Protein AF-A0A3G8WI15-F1 (afdb_monomer_lite)

Radius of gyration: 13.51 Å; chains: 1; bounding box: 32×36×35 Å

pLDDT: mean 89.6, std 9.46, range [39.88, 96.81]

Secondary structure (DSSP, 8-state):
-EEEEEEEEEETTEEEEE-TTPPPP-SS-----STTSSHHHHHHHHHHHHHT-TTSS-TT-EEEEEE--TTSPPEEEETTTGGG--S-----SHHHHS--

Organism: NCBI:txid536441

InterPro domains:
  IPR026866 Protein CR006, P-loop domain [PF13166] (10-99)

Structure (mmCIF, N/CA/C/O backbone):
data_AF-A0A3G8WI15-F1
#
_entry.id   AF-A0A3G8WI15-F1
#
loop_
_atom_site.group_PDB
_atom_site.id
_atom_site.type_symbol
_atom_site.label_atom_id
_atom_site.label_alt_id
_atom_site.label_comp_id
_atom_site.label_asym_id
_atom_site.label_entity_id
_atom_site.label_seq_id
_atom_site.pdbx_PDB_ins_code
_atom_site.Cartn_x
_atom_site.Cartn_y
_atom_site.Cartn_z
_atom_site.occupancy
_atom_site.B_iso_or_equiv
_atom_site.auth_seq_id
_atom_site.auth_comp_id
_atom_site.auth_asym_id
_atom_site.auth_atom_id
_atom_site.pdbx_PDB_model_num
ATOM 1 N N . MET A 1 1 ? -9.218 -4.323 8.721 1.00 86.06 1 MET A N 1
ATOM 2 C CA . MET A 1 1 ? -8.995 -4.134 7.274 1.00 86.06 1 MET A CA 1
ATOM 3 C C . MET A 1 1 ? -7.817 -3.186 7.082 1.00 86.06 1 MET A C 1
ATOM 5 O O . MET A 1 1 ? -7.612 -2.326 7.932 1.00 86.06 1 MET A O 1
ATOM 9 N N . LEU A 1 2 ? -7.032 -3.335 6.011 1.00 91.88 2 LEU A N 1
ATOM 10 C CA . LEU A 1 2 ? -6.097 -2.282 5.599 1.00 91.88 2 LEU A CA 1
ATOM 11 C C . LEU A 1 2 ? -6.924 -1.096 5.083 1.00 91.88 2 LEU A C 1
ATOM 13 O O . LEU A 1 2 ? -7.655 -1.270 4.114 1.00 91.88 2 LEU A O 1
ATOM 17 N N . LEU A 1 3 ? -6.844 0.064 5.734 1.00 93.94 3 LEU A N 1
ATOM 18 C CA . LEU A 1 3 ? -7.622 1.245 5.347 1.00 93.94 3 LEU A CA 1
ATOM 19 C C . LEU A 1 3 ? -6.956 2.010 4.214 1.00 93.94 3 LEU A C 1
ATOM 21 O O . LEU A 1 3 ? -7.589 2.288 3.207 1.00 93.94 3 LEU A O 1
ATOM 25 N N . ARG A 1 4 ? -5.678 2.346 4.375 1.00 95.25 4 ARG A N 1
ATOM 26 C CA . ARG A 1 4 ? -4.958 3.208 3.435 1.00 95.25 4 ARG A CA 1
ATOM 27 C C . ARG A 1 4 ? -3.451 3.084 3.604 1.00 95.25 4 ARG A C 1
ATOM 29 O O . ARG A 1 4 ? -2.962 2.533 4.596 1.00 95.25 4 ARG A O 1
ATOM 36 N N . ILE A 1 5 ? -2.722 3.627 2.636 1.00 96.62 5 ILE A N 1
ATOM 37 C CA . ILE A 1 5 ? -1.267 3.786 2.692 1.00 96.62 5 ILE A CA 1
ATOM 38 C C . ILE A 1 5 ? -0.988 5.261 2.961 1.00 96.62 5 ILE A C 1
ATOM 40 O O . ILE A 1 5 ? -0.935 6.049 2.029 1.00 96.62 5 ILE A O 1
ATOM 44 N N . ASN A 1 6 ? -0.825 5.645 4.225 1.00 96.62 6 ASN A N 1
ATOM 45 C CA . ASN A 1 6 ? -0.638 7.047 4.606 1.00 96.62 6 ASN A CA 1
ATOM 46 C C . ASN A 1 6 ? 0.539 7.687 3.864 1.00 96.62 6 ASN A C 1
ATOM 48 O O . ASN A 1 6 ? 0.408 8.790 3.340 1.00 96.62 6 ASN A O 1
ATOM 52 N N . LYS A 1 7 ? 1.671 6.977 3.790 1.00 96.69 7 LYS A N 1
ATOM 53 C CA . LYS A 1 7 ? 2.913 7.522 3.237 1.00 96.69 7 LYS A CA 1
ATOM 54 C C . LYS A 1 7 ? 3.749 6.457 2.542 1.00 96.69 7 LYS A C 1
ATOM 56 O O . LYS A 1 7 ? 3.889 5.342 3.049 1.00 96.69 7 LYS A O 1
ATOM 61 N N . LEU A 1 8 ? 4.382 6.840 1.432 1.00 96.12 8 LEU A N 1
ATOM 62 C CA . LEU A 1 8 ? 5.510 6.125 0.826 1.00 96.12 8 LEU A CA 1
ATOM 63 C C . LEU A 1 8 ? 6.610 7.120 0.466 1.00 96.12 8 LEU A C 1
ATOM 65 O O . LEU A 1 8 ? 6.377 8.059 -0.291 1.00 96.12 8 LEU A O 1
ATOM 69 N N . LYS A 1 9 ? 7.825 6.898 0.960 1.00 95.88 9 LYS A N 1
ATOM 70 C CA . LYS A 1 9 ? 8.983 7.750 0.679 1.00 95.88 9 LYS A CA 1
ATOM 71 C C . LYS A 1 9 ? 10.172 6.900 0.265 1.00 95.88 9 LYS A C 1
ATOM 73 O O . LYS A 1 9 ? 10.409 5.850 0.860 1.00 95.88 9 LYS A O 1
ATOM 78 N N . ASN A 1 10 ? 10.915 7.348 -0.747 1.00 94.81 10 ASN A N 1
ATOM 79 C CA . ASN A 1 10 ? 12.033 6.606 -1.346 1.00 94.81 10 ASN A CA 1
ATOM 80 C C . ASN A 1 10 ? 11.663 5.153 -1.731 1.00 94.81 10 ASN A C 1
ATOM 82 O O . ASN A 1 10 ? 12.480 4.235 -1.617 1.00 94.81 10 ASN A O 1
ATOM 86 N N . PHE A 1 11 ? 10.418 4.928 -2.158 1.00 93.88 11 PHE A N 1
ATOM 87 C CA . PHE A 1 11 ? 9.858 3.608 -2.440 1.00 93.88 11 PHE A CA 1
ATOM 88 C C . PHE A 1 11 ? 9.699 3.426 -3.957 1.00 93.88 11 PHE A C 1
ATOM 90 O O . PHE A 1 11 ? 8.636 3.651 -4.540 1.00 93.88 11 PHE A O 1
ATOM 97 N N . GLY A 1 12 ? 10.787 3.052 -4.634 1.00 91.88 12 GLY A N 1
ATOM 98 C CA . GLY A 1 12 ? 10.819 2.949 -6.096 1.00 91.88 12 GLY A CA 1
ATOM 99 C C . GLY A 1 12 ? 10.490 4.287 -6.768 1.00 91.88 12 GLY A C 1
ATOM 100 O O . GLY A 1 12 ? 11.211 5.261 -6.583 1.00 91.88 12 GLY A O 1
ATOM 101 N N . VAL A 1 13 ? 9.398 4.340 -7.541 1.00 93.94 13 VAL A N 1
ATOM 102 C CA . VAL A 1 13 ? 8.924 5.585 -8.182 1.00 93.94 13 VAL A CA 1
ATOM 103 C C . VAL A 1 13 ? 8.207 6.535 -7.211 1.00 93.94 13 VAL A C 1
ATOM 105 O O . VAL A 1 13 ? 8.057 7.715 -7.515 1.00 93.94 13 VAL A O 1
ATOM 108 N N . TYR A 1 14 ? 7.788 6.056 -6.036 1.00 94.94 14 TYR A N 1
ATOM 109 C CA . TYR A 1 14 ? 7.148 6.881 -5.012 1.00 94.94 14 TYR A CA 1
ATOM 110 C C . TYR A 1 14 ? 8.218 7.589 -4.173 1.00 94.94 14 TYR A C 1
ATOM 112 O O . TYR A 1 14 ? 8.749 7.030 -3.211 1.00 94.94 14 TYR A O 1
ATOM 120 N N . GLN A 1 15 ? 8.556 8.822 -4.557 1.00 94.56 15 GLN A N 1
ATOM 121 C CA . GLN A 1 15 ? 9.579 9.616 -3.866 1.00 94.56 15 GLN A CA 1
ATOM 122 C C . GLN A 1 15 ? 9.085 10.162 -2.524 1.00 94.56 15 GLN A C 1
ATOM 124 O O . GLN A 1 15 ? 9.786 10.034 -1.525 1.00 94.56 15 GLN A O 1
ATOM 129 N N . ASN A 1 16 ? 7.880 10.735 -2.496 1.00 96.31 16 ASN A N 1
ATOM 130 C CA . ASN A 1 16 ? 7.247 11.287 -1.297 1.00 96.31 16 ASN A CA 1
ATOM 131 C C . ASN A 1 16 ? 5.721 11.325 -1.475 1.00 96.31 16 ASN A C 1
ATOM 133 O O . ASN A 1 16 ? 5.115 12.388 -1.577 1.00 96.31 16 ASN A O 1
ATOM 137 N N . PHE A 1 17 ? 5.123 10.149 -1.629 1.00 96.56 17 PHE A N 1
ATOM 138 C CA . PHE A 1 17 ? 3.682 9.988 -1.764 1.00 96.56 17 PHE A CA 1
ATOM 139 C C . PHE A 1 17 ? 2.993 10.131 -0.406 1.00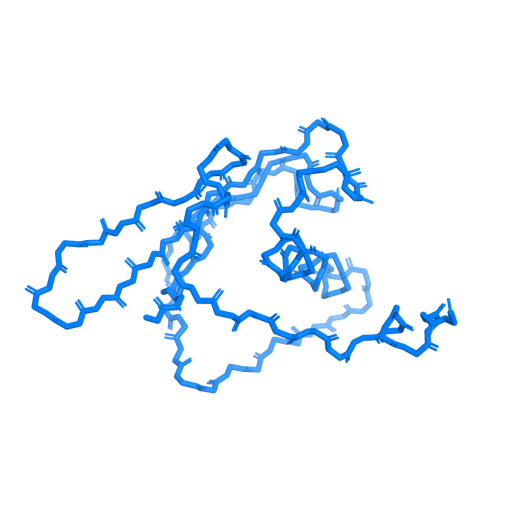 96.56 17 PHE A C 1
ATOM 141 O O . PHE A 1 17 ? 3.449 9.557 0.587 1.00 96.56 17 PHE A O 1
ATOM 148 N N . ASP A 1 18 ? 1.877 10.851 -0.418 1.00 96.56 18 ASP A N 1
ATOM 149 C CA . ASP A 1 18 ? 0.954 11.054 0.693 1.00 96.56 18 ASP A CA 1
ATOM 150 C C . ASP A 1 18 ? -0.463 10.702 0.221 1.00 96.56 18 ASP A C 1
ATOM 152 O O . ASP A 1 18 ? -0.819 10.977 -0.930 1.00 96.56 18 ASP A O 1
ATOM 156 N N . TRP A 1 19 ? -1.255 10.066 1.085 1.00 94.88 19 TRP A N 1
ATOM 157 C CA . TRP A 1 19 ? -2.612 9.636 0.730 1.00 94.88 19 TRP A CA 1
ATOM 158 C C . TRP A 1 19 ? -3.565 10.813 0.473 1.00 94.88 19 TRP A C 1
ATOM 160 O O . TRP A 1 19 ? -4.484 10.692 -0.340 1.00 94.88 19 TRP A O 1
ATOM 170 N N . GLY A 1 20 ? -3.354 11.948 1.145 1.00 92.12 20 GLY A N 1
ATOM 171 C CA . GLY A 1 20 ? -4.139 13.167 0.988 1.00 92.12 20 GLY A CA 1
ATOM 172 C C . GLY A 1 20 ? -5.646 12.936 1.114 1.00 92.12 20 GLY A C 1
ATOM 173 O O . GLY A 1 20 ? -6.140 12.439 2.125 1.00 92.12 20 GLY A O 1
ATOM 174 N N . SER A 1 21 ? -6.376 13.315 0.064 1.00 92.00 21 SER A N 1
ATOM 175 C CA . SER A 1 21 ? -7.837 13.235 -0.022 1.00 92.00 21 SER A CA 1
ATOM 176 C C . SER A 1 21 ? -8.351 11.992 -0.760 1.00 92.00 21 SER A C 1
ATOM 178 O O . SER A 1 21 ? -9.488 12.001 -1.231 1.00 92.00 21 SER A O 1
ATOM 180 N N . LEU A 1 22 ? -7.525 10.957 -0.941 1.00 93.81 22 LEU A N 1
ATOM 181 C CA . LEU A 1 22 ? -7.972 9.703 -1.548 1.00 93.81 22 LEU A C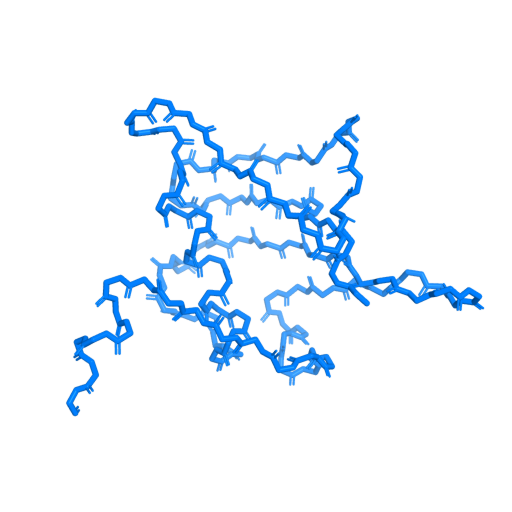A 1
ATOM 182 C C . LEU A 1 22 ? -8.900 8.939 -0.598 1.00 93.81 22 LEU A C 1
ATOM 184 O O . LEU A 1 22 ? -8.684 8.898 0.616 1.00 93.81 22 LEU A O 1
ATOM 188 N N . ASP A 1 23 ? -9.903 8.278 -1.169 1.00 94.12 23 ASP A N 1
ATOM 189 C CA . ASP A 1 23 ? -10.792 7.402 -0.413 1.00 94.12 23 ASP A CA 1
ATOM 190 C C . ASP A 1 23 ? -10.030 6.235 0.222 1.00 94.12 23 ASP A C 1
ATOM 192 O O . ASP A 1 23 ? -9.062 5.710 -0.335 1.00 94.12 23 ASP A O 1
ATOM 196 N N . ASP A 1 24 ? -10.511 5.787 1.381 1.00 94.50 24 ASP A N 1
ATOM 197 C CA . ASP A 1 24 ? -10.056 4.537 1.984 1.00 94.50 24 ASP A CA 1
ATOM 198 C C . ASP A 1 24 ? -10.334 3.342 1.070 1.00 94.50 24 ASP A C 1
ATOM 200 O O . ASP A 1 24 ? -11.357 3.274 0.372 1.00 94.50 24 ASP A O 1
ATOM 204 N N . PHE A 1 25 ? -9.451 2.349 1.155 1.00 94.81 25 PHE A N 1
ATOM 205 C CA . PHE A 1 25 ? -9.659 1.051 0.545 1.00 94.81 25 PHE A CA 1
ATOM 206 C C . PHE A 1 25 ? -11.012 0.469 0.958 1.00 94.81 25 PHE A C 1
ATOM 208 O O . PHE A 1 25 ? -11.449 0.539 2.110 1.00 94.81 25 PHE A O 1
ATOM 215 N N . LYS A 1 26 ? -11.664 -0.164 -0.012 1.00 93.25 26 LYS A N 1
ATOM 216 C CA . LYS A 1 26 ? -12.875 -0.959 0.184 1.00 93.25 26 LYS A CA 1
ATOM 217 C C . LYS A 1 26 ? -12.511 -2.442 0.248 1.00 93.25 26 LYS A C 1
ATOM 219 O O . LYS A 1 26 ? -11.357 -2.830 0.079 1.00 93.25 26 LYS A O 1
ATOM 224 N N . ASN A 1 27 ? -13.514 -3.302 0.411 1.00 91.06 27 ASN A N 1
ATOM 225 C CA . ASN A 1 27 ? -13.325 -4.758 0.368 1.00 91.06 27 ASN A CA 1
ATOM 226 C C . ASN A 1 27 ? -12.744 -5.249 -0.971 1.00 91.06 27 ASN A C 1
ATOM 228 O O . ASN A 1 27 ? -12.086 -6.285 -1.022 1.00 91.06 27 ASN A O 1
ATOM 232 N N . LYS A 1 28 ? -12.994 -4.515 -2.062 1.00 93.94 28 LYS A N 1
ATOM 233 C CA . LYS A 1 28 ? -12.432 -4.762 -3.392 1.00 93.94 28 LYS A CA 1
ATOM 234 C C . LYS A 1 28 ? -11.924 -3.440 -3.951 1.00 93.94 28 LYS A C 1
ATOM 236 O O . LYS A 1 28 ? -12.653 -2.455 -3.925 1.00 93.94 28 LYS A O 1
ATOM 241 N N . ASN A 1 29 ? -10.696 -3.435 -4.459 1.00 94.31 29 ASN A N 1
ATOM 242 C CA . ASN A 1 29 ? -10.042 -2.244 -4.997 1.00 94.31 29 ASN A CA 1
ATOM 243 C C . ASN A 1 29 ? -9.473 -2.564 -6.378 1.00 94.31 29 ASN A C 1
ATOM 245 O O . ASN A 1 29 ? -8.882 -3.628 -6.564 1.00 94.31 29 ASN A O 1
ATOM 249 N N . LEU A 1 30 ? -9.625 -1.639 -7.324 1.00 95.62 30 LEU A N 1
ATOM 250 C CA . LEU A 1 30 ? -8.992 -1.707 -8.638 1.00 95.62 30 LEU A CA 1
ATOM 251 C C . LEU A 1 30 ? -7.984 -0.563 -8.753 1.00 95.62 30 LEU A C 1
ATOM 253 O O . LEU A 1 30 ? -8.368 0.601 -8.786 1.00 95.62 30 LEU A O 1
ATOM 257 N N . ILE A 1 31 ? -6.698 -0.900 -8.830 1.00 93.88 31 ILE A N 1
ATOM 258 C CA . ILE A 1 31 ? -5.613 0.066 -9.037 1.00 93.88 31 ILE A CA 1
ATOM 259 C C . ILE A 1 31 ? -5.101 -0.115 -10.467 1.00 93.88 31 ILE A C 1
ATOM 261 O O . ILE A 1 31 ? -4.578 -1.174 -10.811 1.00 93.88 31 ILE A O 1
ATOM 265 N N . TYR A 1 32 ? -5.246 0.911 -11.305 1.00 95.62 32 TYR A N 1
ATOM 266 C CA . TYR A 1 32 ? -4.857 0.879 -12.716 1.00 95.62 32 TYR A CA 1
ATOM 267 C C . TYR A 1 32 ? -4.201 2.199 -13.143 1.00 95.62 32 TYR A C 1
ATOM 269 O O . TYR A 1 32 ? -4.183 3.173 -12.397 1.00 95.62 32 TYR A O 1
ATOM 277 N N . GLY A 1 33 ? -3.595 2.213 -14.329 1.00 95.69 33 GLY A N 1
ATOM 278 C CA . GLY A 1 33 ? -2.856 3.363 -14.847 1.00 95.69 33 GLY A CA 1
ATOM 279 C C . GLY A 1 33 ? -1.855 2.965 -15.927 1.00 95.69 33 GLY A C 1
ATOM 280 O O . GLY A 1 33 ? -1.677 1.778 -16.215 1.00 95.69 33 GLY A O 1
ATOM 281 N N . TRP A 1 34 ? -1.171 3.952 -16.500 1.00 96.81 34 TRP A N 1
ATOM 282 C CA . TRP A 1 34 ? -0.167 3.768 -17.552 1.00 96.81 34 TRP A CA 1
ATOM 283 C C . TRP A 1 34 ? 1.032 2.928 -17.109 1.00 96.81 34 TRP A C 1
ATOM 285 O O . TRP A 1 34 ? 1.302 2.750 -15.918 1.00 96.81 34 TRP A O 1
ATOM 295 N N . ASN A 1 35 ? 1.791 2.394 -18.062 1.00 94.06 35 ASN A N 1
ATOM 296 C CA . ASN A 1 35 ? 3.090 1.805 -17.741 1.00 94.06 35 ASN A CA 1
ATOM 297 C C . ASN A 1 35 ? 3.962 2.832 -17.011 1.00 94.06 35 ASN A C 1
ATOM 299 O O . ASN A 1 35 ? 3.817 4.034 -17.211 1.00 94.06 35 ASN A O 1
ATOM 303 N N . TYR A 1 36 ? 4.817 2.348 -16.110 1.00 91.62 36 TYR A N 1
ATOM 304 C CA . TYR A 1 36 ? 5.654 3.182 -15.238 1.00 91.62 36 TYR A CA 1
ATOM 305 C C . TYR A 1 36 ? 4.902 4.033 -14.195 1.00 91.62 36 TYR A C 1
ATOM 307 O O . TYR A 1 36 ? 5.547 4.663 -13.365 1.00 91.62 36 TYR A O 1
ATOM 315 N N . SER A 1 37 ? 3.565 3.962 -14.110 1.00 94.62 37 SER A N 1
ATOM 316 C CA . SER A 1 37 ? 2.770 4.686 -13.097 1.00 94.62 37 SER A CA 1
ATOM 317 C C . SER A 1 37 ? 2.880 4.138 -11.661 1.00 94.62 37 SER A C 1
ATOM 319 O O . SER A 1 37 ? 2.094 4.512 -10.797 1.00 94.62 37 SER A O 1
ATOM 321 N N . GLY A 1 38 ? 3.786 3.190 -11.399 1.00 94.31 38 GLY A N 1
ATOM 322 C CA . GLY A 1 38 ? 4.012 2.637 -10.058 1.00 94.31 38 GLY A CA 1
ATOM 323 C C . GLY A 1 38 ? 3.159 1.429 -9.654 1.00 94.31 38 GLY A C 1
ATOM 324 O O . GLY A 1 38 ? 3.345 0.924 -8.553 1.00 94.31 38 GLY A O 1
ATOM 325 N N . LYS A 1 39 ? 2.300 0.881 -10.529 1.00 94.62 39 LYS A N 1
ATOM 326 C CA . LYS A 1 39 ? 1.465 -0.311 -10.223 1.00 94.62 39 LYS A CA 1
ATOM 327 C C . LYS A 1 39 ? 2.272 -1.513 -9.705 1.00 94.62 39 LYS A C 1
ATOM 329 O O . LYS A 1 39 ? 1.953 -2.107 -8.680 1.00 94.62 39 LYS A O 1
ATOM 334 N N . THR A 1 40 ? 3.361 -1.862 -10.387 1.00 92.81 40 THR A N 1
ATOM 335 C CA . THR A 1 40 ? 4.243 -2.949 -9.936 1.00 92.81 40 THR A CA 1
ATOM 336 C C . THR A 1 40 ? 4.958 -2.571 -8.643 1.00 92.81 40 THR A C 1
ATOM 338 O O . THR A 1 40 ? 5.127 -3.409 -7.761 1.00 92.81 40 THR A O 1
ATOM 341 N N . THR A 1 41 ? 5.334 -1.300 -8.489 1.00 93.69 41 THR A N 1
ATOM 342 C CA . THR A 1 41 ? 5.982 -0.795 -7.280 1.00 93.69 41 THR A CA 1
ATOM 343 C C . THR A 1 41 ? 5.065 -0.946 -6.071 1.00 93.69 41 THR A C 1
ATOM 345 O O . THR A 1 41 ? 5.480 -1.572 -5.105 1.00 93.69 41 THR A O 1
ATOM 348 N N . ILE A 1 42 ? 3.807 -0.502 -6.126 1.00 94.19 42 ILE A N 1
ATOM 349 C CA . ILE A 1 42 ? 2.874 -0.660 -4.999 1.00 94.19 42 ILE A CA 1
ATOM 350 C C . ILE A 1 42 ? 2.596 -2.138 -4.674 1.00 94.19 42 ILE A C 1
ATOM 352 O O . ILE A 1 42 ? 2.454 -2.482 -3.505 1.00 94.19 42 ILE A O 1
ATOM 356 N N . SER A 1 43 ? 2.638 -3.049 -5.659 1.00 92.81 43 SER A N 1
ATOM 357 C CA . SER A 1 43 ? 2.540 -4.494 -5.383 1.00 92.81 43 SER A CA 1
ATOM 358 C C . SER A 1 43 ? 3.658 -5.005 -4.457 1.00 92.81 43 SER A C 1
ATOM 360 O O . SER A 1 43 ? 3.414 -5.876 -3.624 1.00 92.81 43 SER A O 1
ATOM 362 N N . LYS A 1 44 ? 4.858 -4.405 -4.519 1.00 92.19 44 LYS A N 1
ATOM 363 C CA . LYS A 1 44 ? 5.980 -4.731 -3.621 1.00 92.19 44 LYS A CA 1
ATOM 364 C C . LYS A 1 44 ? 5.713 -4.309 -2.178 1.00 92.19 44 LYS A C 1
ATOM 366 O O . LYS A 1 44 ? 6.210 -4.955 -1.262 1.00 92.19 44 LYS A O 1
ATOM 371 N N . LEU A 1 45 ? 4.908 -3.266 -1.950 1.00 93.75 45 LEU A N 1
ATOM 372 C CA . LEU A 1 45 ? 4.485 -2.907 -0.594 1.00 93.75 45 LEU A CA 1
ATOM 373 C C . LEU A 1 45 ? 3.658 -4.044 0.007 1.00 93.75 45 LEU A C 1
ATOM 375 O O . LEU A 1 45 ? 3.950 -4.492 1.108 1.00 93.75 45 LEU A O 1
ATOM 379 N N . PHE A 1 46 ? 2.685 -4.567 -0.741 1.00 93.50 46 PHE A N 1
ATOM 380 C CA . PHE A 1 46 ? 1.888 -5.709 -0.290 1.00 93.50 46 PHE A CA 1
ATOM 381 C C . PHE A 1 46 ? 2.741 -6.964 -0.058 1.00 93.50 46 PHE A C 1
ATOM 383 O O . PHE A 1 46 ? 2.468 -7.705 0.883 1.00 93.50 46 PHE A O 1
ATOM 390 N N . GLN A 1 47 ? 3.804 -7.180 -0.843 1.00 92.12 47 GLN A N 1
ATOM 391 C CA . GLN A 1 47 ? 4.750 -8.275 -0.588 1.00 92.12 47 GLN A CA 1
ATOM 392 C C . GLN A 1 47 ? 5.504 -8.095 0.735 1.00 92.12 47 GLN A C 1
ATOM 394 O O . GLN A 1 47 ? 5.692 -9.063 1.467 1.00 92.12 47 GLN A O 1
ATOM 399 N N . ILE A 1 48 ? 5.909 -6.867 1.079 1.00 92.06 48 ILE A N 1
ATOM 400 C CA . ILE A 1 48 ? 6.509 -6.572 2.391 1.00 92.06 48 ILE A CA 1
ATOM 401 C C . ILE A 1 48 ? 5.530 -6.925 3.518 1.00 92.06 48 ILE A C 1
ATOM 403 O O . ILE A 1 48 ? 5.960 -7.471 4.533 1.00 92.06 48 ILE A O 1
ATOM 407 N N . LEU A 1 49 ? 4.225 -6.679 3.336 1.00 92.56 49 LEU A N 1
ATOM 408 C CA . LEU A 1 49 ? 3.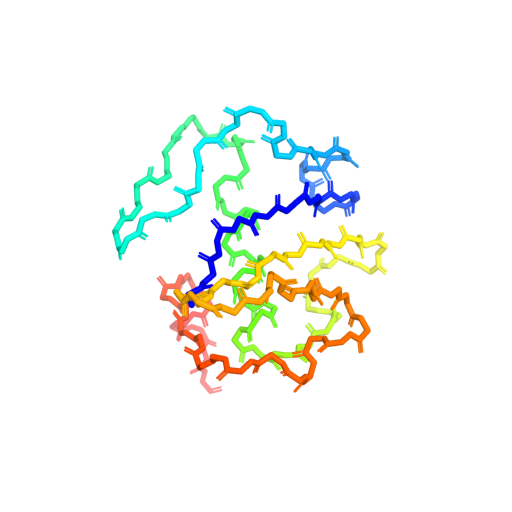202 -7.082 4.312 1.00 92.56 49 LEU A CA 1
ATOM 409 C C . LEU A 1 49 ? 3.058 -8.608 4.405 1.00 92.56 49 LEU A C 1
ATOM 411 O O . LEU A 1 49 ? 2.920 -9.135 5.506 1.00 92.56 49 LEU A O 1
ATOM 415 N N . GLU A 1 50 ? 3.104 -9.319 3.272 1.00 92.56 50 GLU A N 1
ATOM 416 C CA . GLU A 1 50 ? 3.055 -10.789 3.237 1.00 92.56 50 GLU A CA 1
ATOM 417 C C . GLU A 1 50 ? 4.234 -11.413 3.992 1.00 92.56 50 GLU A C 1
ATOM 419 O O . GLU A 1 50 ? 4.033 -12.295 4.827 1.00 92.56 50 GLU A O 1
ATOM 424 N N . TYR A 1 51 ? 5.456 -10.946 3.730 1.00 90.12 51 TYR A N 1
ATOM 425 C CA . TYR A 1 51 ? 6.665 -11.510 4.339 1.00 90.12 51 TYR A CA 1
ATOM 426 C C . TYR A 1 51 ? 7.007 -10.924 5.700 1.00 90.12 51 TYR A C 1
ATOM 428 O O . TYR A 1 51 ? 7.886 -11.447 6.380 1.00 90.12 51 TYR A O 1
ATOM 436 N N . ARG A 1 52 ? 6.342 -9.832 6.087 1.00 89.19 52 ARG A N 1
ATOM 437 C CA . ARG A 1 52 ? 6.655 -9.044 7.285 1.00 89.19 52 ARG A CA 1
ATOM 438 C C . ARG A 1 52 ? 8.134 -8.646 7.349 1.00 89.19 52 ARG A C 1
ATOM 440 O O . ARG A 1 52 ? 8.719 -8.578 8.420 1.00 89.19 52 ARG A O 1
ATOM 447 N N . TYR A 1 53 ? 8.757 -8.392 6.198 1.00 80.38 53 TYR A N 1
ATOM 448 C CA . TYR A 1 53 ? 10.204 -8.197 6.113 1.00 80.38 53 TYR A CA 1
ATOM 449 C C . TYR A 1 53 ? 10.566 -6.915 5.357 1.00 80.38 53 TYR A C 1
ATOM 451 O O . TYR A 1 53 ? 10.220 -6.727 4.192 1.00 80.38 53 TYR A O 1
ATOM 459 N N . LYS A 1 54 ? 11.295 -6.031 6.048 1.00 64.75 54 LYS A N 1
ATOM 460 C CA . LYS A 1 54 ? 11.616 -4.648 5.646 1.00 64.75 54 LYS A CA 1
ATOM 461 C C . LYS A 1 54 ? 12.515 -4.541 4.406 1.00 64.75 54 LYS A C 1
ATOM 463 O O . LYS A 1 54 ? 12.401 -3.579 3.654 1.00 64.75 54 LYS A O 1
ATOM 468 N N . ASN A 1 55 ? 13.385 -5.524 4.164 1.00 60.81 55 ASN A N 1
ATOM 469 C CA . ASN A 1 55 ? 14.540 -5.354 3.270 1.00 60.81 55 ASN A CA 1
ATOM 470 C C . ASN A 1 55 ? 14.393 -5.981 1.875 1.00 60.81 55 ASN A C 1
ATOM 472 O O . ASN A 1 55 ? 15.389 -6.143 1.179 1.00 60.81 55 ASN A O 1
ATOM 476 N N . ILE A 1 56 ? 13.184 -6.334 1.434 1.00 62.97 56 ILE A N 1
ATOM 477 C CA . ILE A 1 56 ? 13.028 -7.099 0.179 1.00 62.97 56 ILE A CA 1
ATOM 478 C C . ILE A 1 56 ? 13.260 -6.238 -1.068 1.00 62.97 56 ILE A C 1
ATOM 480 O O . ILE A 1 56 ? 13.639 -6.763 -2.109 1.00 62.97 56 ILE A O 1
ATOM 484 N N . CYS A 1 57 ? 13.016 -4.924 -1.012 1.00 68.50 57 CYS A N 1
ATOM 485 C CA . CYS A 1 57 ? 12.925 -4.137 -2.249 1.00 68.50 57 CYS A CA 1
ATOM 486 C C . CYS A 1 57 ? 13.653 -2.792 -2.251 1.00 68.50 57 CYS A C 1
ATOM 488 O O . CYS A 1 57 ? 14.213 -2.433 -3.284 1.00 68.50 57 CYS A O 1
ATOM 490 N N . PHE A 1 58 ? 13.633 -2.032 -1.151 1.00 82.12 58 PHE A N 1
ATOM 491 C CA . PHE A 1 58 ? 14.093 -0.638 -1.149 1.00 82.12 58 PHE A CA 1
ATOM 492 C C . PHE A 1 58 ? 14.776 -0.288 0.186 1.00 82.12 58 PHE A C 1
ATOM 494 O O . PHE A 1 58 ? 14.087 0.045 1.147 1.00 82.12 58 PHE A O 1
ATOM 501 N N . PRO A 1 59 ? 16.121 -0.330 0.273 1.00 82.75 59 PRO A N 1
ATOM 502 C CA . PRO A 1 59 ? 16.844 -0.188 1.545 1.00 82.75 59 PRO A CA 1
ATOM 503 C C . PRO A 1 59 ? 16.595 1.122 2.309 1.00 82.75 59 PRO A C 1
ATOM 505 O O . PRO A 1 59 ? 16.754 1.167 3.522 1.00 82.75 59 PRO A O 1
ATOM 508 N N . ARG A 1 60 ? 16.224 2.199 1.604 1.00 88.19 60 ARG A N 1
ATOM 509 C CA . ARG A 1 60 ? 15.963 3.533 2.179 1.00 88.19 60 ARG A CA 1
ATOM 510 C C . ARG A 1 60 ? 14.481 3.899 2.213 1.00 88.19 60 ARG A C 1
ATOM 512 O O . ARG A 1 60 ? 14.155 5.065 2.434 1.00 88.19 60 ARG A O 1
ATOM 519 N N . ALA A 1 61 ? 13.603 2.944 1.926 1.00 91.81 61 ALA A N 1
ATOM 520 C CA . ALA A 1 61 ? 12.186 3.225 1.881 1.00 91.81 61 ALA A CA 1
ATOM 521 C C . ALA A 1 61 ? 11.591 3.420 3.273 1.00 91.81 61 ALA A C 1
ATOM 523 O O . ALA A 1 61 ? 11.831 2.639 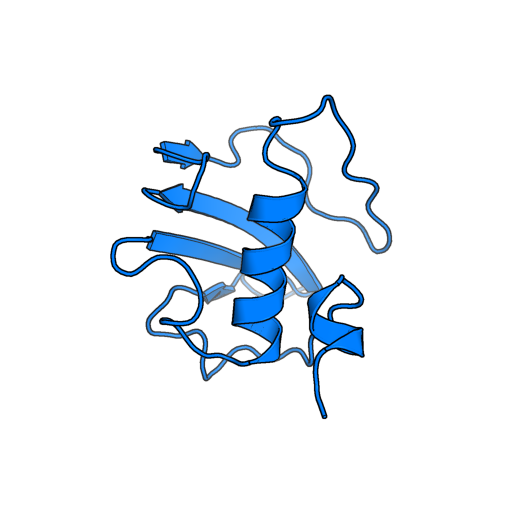4.194 1.00 91.81 61 ALA A O 1
ATOM 524 N N . GLU A 1 62 ? 10.718 4.413 3.369 1.00 93.56 62 GLU A N 1
ATOM 525 C CA . GLU A 1 62 ? 9.804 4.582 4.486 1.00 93.56 62 GLU A CA 1
ATOM 526 C C . GLU A 1 62 ? 8.379 4.350 3.968 1.00 93.56 62 GLU A C 1
ATOM 528 O O . GLU A 1 62 ? 7.979 4.903 2.943 1.00 93.56 62 GLU A O 1
ATOM 533 N N . PHE A 1 63 ? 7.601 3.544 4.679 1.00 95.00 63 PHE A N 1
ATOM 534 C CA . PHE A 1 63 ? 6.162 3.411 4.477 1.00 95.00 63 PHE A CA 1
ATOM 535 C C . PHE A 1 63 ? 5.391 3.562 5.784 1.00 95.00 63 PHE A C 1
ATOM 537 O O . PHE A 1 63 ? 5.879 3.187 6.853 1.00 95.00 63 PHE A O 1
ATOM 544 N N . GLU A 1 64 ? 4.166 4.049 5.673 1.00 96.06 64 GLU A N 1
ATOM 545 C CA . GLU A 1 64 ? 3.195 4.077 6.754 1.00 96.06 64 GLU A CA 1
ATOM 546 C C . GLU A 1 64 ? 1.854 3.586 6.216 1.00 96.06 64 GLU A C 1
ATOM 548 O O . GLU A 1 64 ? 1.374 4.074 5.190 1.00 96.06 64 GLU A O 1
ATOM 553 N N . ILE A 1 65 ? 1.259 2.607 6.892 1.00 96.12 65 ILE A N 1
ATOM 554 C CA . ILE A 1 65 ? -0.054 2.067 6.547 1.00 96.12 65 ILE A CA 1
ATOM 555 C C . ILE A 1 65 ? -0.990 2.141 7.747 1.00 96.12 65 ILE A C 1
ATOM 557 O O . ILE A 1 65 ? -0.570 1.960 8.891 1.00 96.12 65 ILE A O 1
ATOM 561 N N . ALA A 1 66 ? -2.270 2.362 7.475 1.00 95.44 66 ALA A N 1
ATOM 562 C CA . ALA A 1 66 ? -3.303 2.417 8.494 1.00 95.44 66 ALA A CA 1
ATOM 563 C C . ALA A 1 66 ? -4.183 1.167 8.450 1.00 95.44 66 ALA A C 1
ATOM 565 O O . ALA A 1 66 ? -4.654 0.727 7.398 1.00 95.44 66 ALA A O 1
ATOM 566 N N . GLU A 1 67 ? -4.428 0.610 9.626 1.00 92.94 67 GLU A N 1
ATOM 567 C CA . GLU A 1 67 ? -5.365 -0.469 9.886 1.00 92.94 67 GLU A CA 1
ATOM 568 C C . GLU A 1 67 ? -6.598 0.088 10.585 1.00 92.94 67 GLU A C 1
ATOM 570 O O . GLU A 1 67 ? -6.491 0.853 11.542 1.00 92.94 67 GLU A O 1
ATOM 575 N N . GLY A 1 68 ? -7.766 -0.336 10.121 1.00 87.06 68 GLY A N 1
ATOM 576 C CA . GLY A 1 68 ? -9.046 0.057 10.687 1.00 87.06 68 GLY A CA 1
ATOM 577 C C . GLY A 1 68 ? -9.923 -1.138 10.975 1.00 87.06 68 GLY A C 1
ATOM 578 O O . GLY A 1 68 ? -9.978 -2.104 10.199 1.00 87.06 68 GLY A O 1
ATOM 579 N N . ARG A 1 69 ? -10.641 -1.042 12.087 1.00 80.81 69 ARG A N 1
ATOM 580 C CA . ARG A 1 69 ? -11.747 -1.920 12.458 1.00 80.81 69 ARG A CA 1
ATOM 581 C C . ARG A 1 69 ? -12.891 -1.037 12.929 1.00 80.81 69 ARG A C 1
ATOM 583 O O .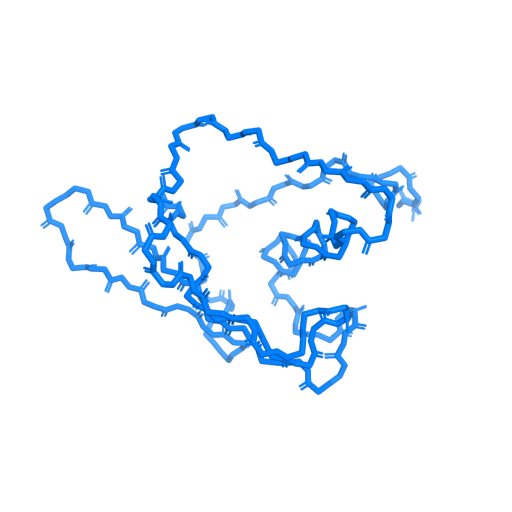 ARG A 1 69 ? -12.646 -0.027 13.581 1.00 80.81 69 ARG A O 1
ATOM 590 N N . GLU A 1 70 ? -14.120 -1.410 12.593 1.00 77.88 70 GLU A N 1
ATOM 591 C CA . GLU A 1 70 ? -15.287 -0.692 13.102 1.00 77.88 70 GLU A CA 1
ATOM 592 C C . GLU A 1 70 ? -15.257 -0.642 14.635 1.00 77.88 70 GLU A C 1
ATOM 594 O O . GLU A 1 70 ? -14.971 -1.643 15.294 1.00 77.88 70 GLU A O 1
ATOM 599 N N . GLY A 1 71 ? -15.507 0.546 15.190 1.00 78.19 71 GLY A N 1
ATOM 600 C CA . GLY A 1 71 ? -15.562 0.772 16.636 1.00 78.19 71 GLY A CA 1
ATOM 601 C C . GLY A 1 71 ? -14.213 0.798 17.366 1.00 78.19 71 GLY A C 1
ATOM 602 O O . GLY A 1 71 ? -14.210 0.892 18.591 1.00 78.19 71 GLY A O 1
ATOM 603 N N . LEU A 1 72 ? -13.076 0.734 16.664 1.00 83.88 72 LEU A N 1
ATOM 604 C CA . LEU A 1 72 ? -11.738 0.788 17.267 1.00 83.88 72 LEU A CA 1
ATOM 605 C C . LEU A 1 72 ? -10.888 1.918 16.667 1.00 83.88 72 LEU A C 1
ATOM 607 O O . LEU A 1 72 ? -11.095 2.298 15.513 1.00 83.88 72 LEU A O 1
ATOM 611 N N . PRO A 1 73 ? -9.912 2.453 17.426 1.00 87.25 73 PRO A N 1
ATOM 612 C CA . PRO A 1 73 ? -9.001 3.460 16.904 1.00 87.25 73 PRO A CA 1
ATOM 613 C C . PRO A 1 73 ? -8.155 2.895 15.760 1.00 87.25 73 PRO A C 1
ATOM 615 O O . PRO A 1 73 ? -7.710 1.745 15.799 1.00 87.25 73 PRO A O 1
ATOM 618 N N . THR A 1 74 ? -7.899 3.735 14.758 1.00 91.50 74 THR A N 1
ATOM 619 C CA . THR A 1 74 ? -6.985 3.419 13.659 1.00 91.50 74 THR A CA 1
ATOM 620 C C . THR A 1 74 ? -5.594 3.127 14.205 1.00 91.50 74 THR A C 1
ATOM 622 O O . THR A 1 74 ? -5.015 3.942 14.927 1.00 91.50 74 THR A O 1
ATOM 625 N N . LYS A 1 75 ? -5.033 1.978 13.828 1.00 94.62 75 LYS A N 1
ATOM 626 C CA . LYS A 1 75 ? -3.670 1.595 14.194 1.00 94.62 75 LYS A CA 1
ATOM 627 C C . LYS A 1 75 ? -2.733 1.818 13.017 1.00 94.62 75 LYS A C 1
ATOM 629 O O . LYS A 1 75 ? -3.051 1.473 11.884 1.00 94.62 75 LYS A O 1
ATOM 634 N N . ILE A 1 76 ? -1.563 2.378 13.293 1.00 95.94 76 ILE A N 1
ATOM 635 C CA . ILE A 1 76 ? -0.560 2.691 12.276 1.00 95.94 76 ILE A CA 1
ATOM 636 C C . ILE A 1 76 ? 0.555 1.648 12.318 1.00 95.94 76 ILE A C 1
ATOM 638 O O . ILE A 1 76 ? 1.036 1.277 13.392 1.00 95.94 76 ILE A O 1
ATOM 642 N N . PHE A 1 77 ? 0.977 1.191 11.140 1.00 95.19 77 PHE A N 1
ATOM 643 C CA . PHE A 1 77 ? 2.120 0.306 10.977 1.00 95.19 77 PHE A CA 1
ATOM 644 C C . PHE A 1 77 ? 3.176 0.944 10.084 1.00 95.19 77 PHE A C 1
ATOM 646 O O . PHE A 1 77 ? 2.881 1.481 9.016 1.00 95.19 77 PHE A O 1
ATOM 653 N N . THR A 1 78 ? 4.419 0.843 10.530 1.00 94.44 78 THR A N 1
ATOM 654 C CA . THR A 1 78 ? 5.608 1.322 9.833 1.00 94.44 78 THR A CA 1
ATOM 655 C C . THR A 1 78 ? 6.539 0.144 9.573 1.00 94.44 78 THR A C 1
ATOM 657 O O . THR A 1 78 ? 6.219 -1.015 9.855 1.00 94.44 78 THR A O 1
ATOM 660 N N . GLN A 1 79 ? 7.725 0.435 9.055 1.00 89.75 79 GLN A N 1
ATOM 661 C CA . GLN A 1 79 ? 8.722 -0.586 8.753 1.00 89.75 79 GLN A CA 1
ATOM 662 C C . GLN A 1 79 ? 9.230 -1.301 10.012 1.00 89.75 79 GLN A C 1
ATOM 664 O O . GLN A 1 79 ? 9.689 -2.436 9.919 1.00 89.75 79 GLN A O 1
ATOM 669 N N . ASP A 1 80 ? 9.119 -0.660 11.175 1.00 90.88 80 ASP A N 1
ATOM 670 C CA . ASP A 1 80 ? 9.607 -1.201 12.444 1.00 90.88 80 ASP A CA 1
ATOM 671 C C . ASP A 1 80 ? 8.524 -2.003 13.183 1.00 90.88 80 ASP A C 1
ATOM 673 O O . ASP A 1 80 ? 8.831 -2.912 13.952 1.00 90.88 80 ASP A O 1
ATOM 677 N N . THR A 1 81 ? 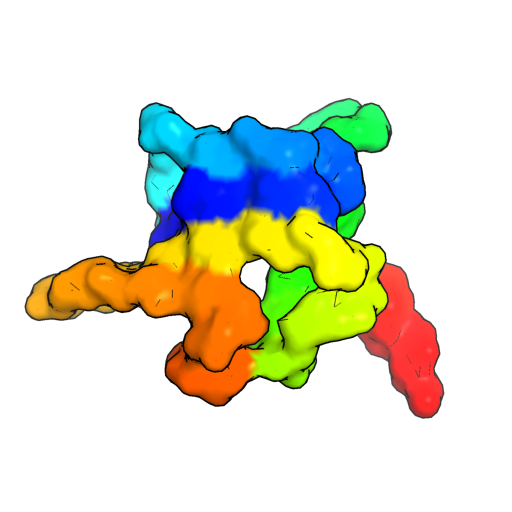7.242 -1.731 12.912 1.00 93.56 81 THR A N 1
ATOM 678 C CA . THR A 1 81 ? 6.110 -2.420 13.557 1.00 93.56 81 THR A CA 1
ATOM 679 C C . THR A 1 81 ? 5.450 -3.481 12.677 1.00 93.56 81 THR A C 1
ATOM 681 O O . THR A 1 81 ? 4.544 -4.182 13.141 1.00 93.56 81 THR A O 1
ATOM 684 N N . ILE A 1 82 ? 5.923 -3.669 11.439 1.00 91.06 82 ILE A N 1
ATOM 685 C CA . ILE A 1 82 ? 5.313 -4.579 10.457 1.00 91.06 82 ILE A CA 1
ATOM 686 C C . ILE A 1 82 ? 5.249 -6.046 10.911 1.00 91.06 82 ILE A C 1
ATOM 688 O O . ILE A 1 82 ? 4.314 -6.764 10.561 1.00 91.06 82 ILE A O 1
ATOM 692 N N . ASN A 1 83 ? 6.173 -6.484 11.770 1.00 90.62 83 ASN A N 1
ATOM 693 C CA . ASN A 1 83 ? 6.163 -7.830 12.357 1.00 90.62 83 ASN A CA 1
ATOM 694 C C . ASN A 1 83 ? 4.885 -8.125 13.163 1.00 90.62 83 ASN A C 1
ATOM 696 O O . ASN A 1 83 ? 4.473 -9.279 13.275 1.00 90.62 83 ASN A O 1
ATOM 700 N N . THR A 1 84 ? 4.247 -7.078 13.693 1.00 91.81 84 THR A N 1
ATOM 701 C CA . THR A 1 84 ? 3.018 -7.151 14.500 1.00 91.81 84 THR A CA 1
ATOM 702 C C . THR A 1 84 ? 1.742 -6.941 13.683 1.00 91.81 84 THR A C 1
ATOM 704 O O . THR A 1 84 ? 0.655 -6.818 14.253 1.00 91.81 84 THR A O 1
ATOM 707 N N . PHE A 1 85 ? 1.855 -6.867 12.352 1.00 91.38 85 PHE A N 1
ATOM 708 C CA . PHE A 1 85 ? 0.710 -6.651 11.478 1.00 91.38 85 PHE A CA 1
ATOM 709 C C . PHE A 1 85 ? -0.291 -7.814 11.597 1.00 91.38 85 PHE A C 1
ATOM 711 O O . PHE A 1 85 ? 0.092 -8.977 11.434 1.00 91.38 85 PHE A O 1
ATOM 718 N N . PRO A 1 86 ? -1.574 -7.532 11.895 1.00 89.81 86 PRO A N 1
ATOM 719 C CA . PRO A 1 86 ? -2.510 -8.555 12.351 1.00 89.81 86 PRO A CA 1
ATOM 720 C C . PRO A 1 86 ? -3.102 -9.396 11.217 1.00 89.81 86 PRO A C 1
ATOM 722 O O . PRO A 1 86 ? -3.773 -10.387 11.493 1.00 89.81 86 PRO A O 1
ATOM 725 N N . PHE A 1 87 ? -2.904 -9.006 9.956 1.00 90.25 87 PHE A N 1
ATOM 726 C CA . PHE A 1 87 ? -3.506 -9.693 8.818 1.00 90.25 87 PHE A CA 1
ATOM 727 C C . PHE A 1 87 ? -2.509 -10.604 8.112 1.00 90.25 87 PHE A C 1
ATOM 729 O O . PHE A 1 87 ? -1.340 -10.265 7.920 1.00 90.25 87 PHE A O 1
ATOM 736 N N . THR A 1 88 ? -3.007 -11.752 7.668 1.00 92.50 88 THR A N 1
ATOM 737 C CA . THR A 1 88 ? -2.313 -12.589 6.692 1.00 92.50 88 THR A CA 1
ATOM 738 C C . THR A 1 88 ? -2.525 -11.983 5.312 1.00 92.50 88 THR A C 1
ATOM 740 O O . THR A 1 88 ? -3.661 -11.855 4.859 1.00 92.50 88 THR A O 1
ATOM 743 N N . VAL A 1 89 ? -1.437 -11.608 4.646 1.00 93.06 89 VAL A N 1
ATOM 744 C CA . VAL A 1 89 ? -1.462 -11.059 3.285 1.00 93.06 89 VAL A CA 1
ATOM 745 C C . VAL A 1 89 ? -0.894 -12.101 2.328 1.00 93.06 89 VAL A C 1
ATOM 747 O O . VAL A 1 89 ? 0.074 -12.779 2.660 1.00 93.06 89 VAL A O 1
ATOM 750 N N . LYS A 1 90 ? -1.509 -12.239 1.152 1.00 93.19 90 LYS A N 1
ATOM 751 C CA . LYS A 1 90 ? -1.032 -13.086 0.055 1.00 93.19 90 LYS A CA 1
ATOM 752 C C . LYS A 1 90 ? -0.992 -12.281 -1.231 1.00 93.19 90 LYS A C 1
ATOM 754 O O . LYS A 1 90 ? -1.993 -11.654 -1.581 1.00 93.19 90 LYS A O 1
ATOM 759 N N . VAL A 1 91 ? 0.149 -12.293 -1.915 1.00 92.31 91 VAL A N 1
ATOM 760 C CA . VAL A 1 91 ? 0.351 -11.542 -3.156 1.00 92.31 91 VAL A CA 1
ATOM 761 C C . VAL A 1 91 ? 0.570 -12.494 -4.324 1.00 92.31 91 VAL A C 1
ATOM 763 O O . VAL A 1 91 ? 1.500 -13.291 -4.331 1.00 92.31 91 VAL A O 1
ATOM 766 N N . PHE A 1 92 ? -0.271 -12.357 -5.347 1.00 92.00 92 PHE A N 1
ATOM 767 C CA . PHE A 1 92 ? -0.233 -13.161 -6.569 1.00 92.00 92 PHE A CA 1
ATOM 768 C C . PHE A 1 92 ? 0.339 -12.341 -7.731 1.00 92.00 92 PHE A C 1
ATOM 770 O O . PHE A 1 92 ? -0.381 -11.945 -8.645 1.00 92.00 92 PHE A O 1
ATOM 777 N N . ASN A 1 93 ? 1.629 -12.013 -7.666 1.00 87.25 93 ASN A N 1
ATOM 778 C CA . ASN A 1 93 ? 2.349 -11.354 -8.762 1.00 87.25 93 ASN A CA 1
ATOM 779 C C . ASN A 1 93 ? 3.413 -12.290 -9.363 1.00 87.25 93 ASN A C 1
ATOM 781 O O . ASN A 1 93 ? 3.412 -13.482 -9.074 1.00 87.25 93 ASN A O 1
ATOM 785 N N . SER A 1 94 ? 4.319 -11.778 -10.201 1.00 84.56 94 SER A N 1
ATOM 786 C CA . SER A 1 94 ? 5.359 -12.596 -10.850 1.00 84.56 94 SER A CA 1
ATOM 787 C C . SER A 1 94 ? 6.198 -13.417 -9.863 1.00 84.56 94 SER A C 1
ATOM 789 O O . SER A 1 94 ? 6.525 -14.564 -10.144 1.00 84.56 94 SER A O 1
ATOM 791 N N . GLU A 1 95 ? 6.486 -12.870 -8.680 1.00 81.12 95 GLU A N 1
ATOM 792 C CA . GLU A 1 95 ? 7.277 -13.552 -7.647 1.00 81.12 95 GLU A CA 1
ATOM 793 C C . GLU A 1 95 ? 6.534 -14.716 -6.988 1.00 81.12 95 GLU A C 1
ATOM 795 O O . GLU A 1 95 ? 7.165 -15.576 -6.383 1.00 81.12 95 GLU A O 1
ATOM 800 N N . TYR A 1 96 ? 5.202 -14.765 -7.087 1.00 84.38 96 TYR A N 1
ATOM 801 C CA . TYR A 1 96 ? 4.424 -15.880 -6.548 1.00 84.38 96 TYR A CA 1
ATOM 802 C C . TYR A 1 96 ? 4.793 -17.202 -7.232 1.00 84.38 96 TYR A C 1
ATOM 804 O O . TYR A 1 96 ? 4.877 -18.234 -6.574 1.00 84.38 96 TYR A O 1
ATOM 812 N N . PHE A 1 97 ? 5.053 -17.157 -8.541 1.00 76.06 97 PHE A N 1
ATOM 813 C CA . PHE A 1 97 ? 5.395 -18.331 -9.343 1.00 76.06 97 PHE A CA 1
ATOM 814 C C . PHE A 1 97 ? 6.886 -18.673 -9.302 1.00 76.06 97 PHE A C 1
ATOM 816 O O . PHE A 1 97 ? 7.249 -19.833 -9.447 1.00 76.06 97 PHE A O 1
ATOM 823 N N . ASN A 1 98 ? 7.748 -17.679 -9.075 1.00 68.12 98 ASN A N 1
ATOM 824 C CA . ASN A 1 98 ? 9.203 -17.861 -9.063 1.00 68.12 98 ASN A CA 1
ATOM 825 C C . ASN A 1 98 ? 9.741 -18.450 -7.747 1.00 68.12 98 ASN A C 1
ATOM 827 O O . ASN A 1 98 ? 10.952 -18.574 -7.571 1.00 68.12 98 ASN A O 1
ATOM 831 N N . LYS A 1 99 ? 8.856 -18.809 -6.814 1.00 58.25 99 LYS A N 1
ATOM 832 C CA . LYS A 1 99 ? 9.203 -19.517 -5.584 1.00 58.25 99 LYS A CA 1
ATOM 833 C C . LYS A 1 99 ? 9.238 -21.022 -5.836 1.00 58.25 99 LYS A C 1
ATOM 835 O O . LYS A 1 99 ? 8.210 -21.685 -5.718 1.00 58.25 99 LYS A O 1
ATOM 840 N N . ALA A 1 100 ? 10.422 -21.516 -6.189 1.00 39.88 100 ALA A N 1
ATOM 841 C CA . ALA A 1 100 ? 10.799 -22.924 -6.069 1.00 39.88 100 ALA A CA 1
ATOM 842 C C . ALA A 1 100 ? 11.437 -23.178 -4.697 1.00 39.88 100 ALA A C 1
ATOM 844 O O . ALA A 1 100 ? 12.198 -22.293 -4.237 1.00 39.88 100 ALA A O 1
#

Foldseek 3Di:
DFFDWQWKDQQVVRHTDGCPPPGTDDPDDDDDDDPVPCPVSVLVVLVCLQVVALPPGGPPMWTKTWDDDPPDDIDIDINVRSVVDPDNGDGDDPVVVVPD

Sequence (100 aa):
MLLRINKLKNFGVYQNFDWGSLDDFKNKNLIYGWNYSGKTTISKLFQILEYRYKNICFPRAEFEIAEGREGLPTKIFTQDTINTFPFTVKVFNSEYFNKA